Protein AF-A0AA40BSB9-F1 (afdb_monomer_lite)

Radius of gyration: 19.32 Å; chains: 1; bounding box: 72×35×29 Å

Organism: NCBI:txid314023

Foldseek 3Di:
DDDDPDDPDDPPPPDPFFQKWKWFAAPVGDIDIDTHQDLKQAKFWDPDPPFGQTFKMAMARTDDPGDHFAKKWFAQDGNRPHTDDMGGHGMDGDVPGGGTTMMIGHD

Sequence (107 aa):
MKLSAILLAPLSLAAVSSAWKLELFATDGRKVTASGRDPNSGCKNIAFTPVLNVNRAKFNKDTSFLPDPKTFELFVNKNCQGLSYRNGDGNHRLTPARKIRSYRVKK

pLDDT: mean 85.7, std 16.23, range [35.59, 98.25]

Secondary structure (DSSP, 8-state):
------------------SEEEEEEETTS-EEEEEESSS----EE---SSPEEEEEEEEEE--SSSPPP-EEEEESSSTT-SEEEEE-SEEEEEEEEEEE-EEEEE-

Structure (mmCIF, N/CA/C/O backbone):
data_AF-A0AA40BSB9-F1
#
_entry.id   AF-A0AA40BSB9-F1
#
loop_
_atom_site.group_PDB
_atom_site.id
_atom_site.type_symbol
_atom_site.label_atom_id
_atom_site.label_alt_id
_atom_site.label_comp_id
_atom_site.label_asym_id
_atom_site.label_entity_id
_atom_site.label_seq_id
_atom_site.pdbx_PDB_ins_code
_atom_site.Cartn_x
_atom_site.Cartn_y
_atom_site.Cartn_z
_atom_site.occupancy
_atom_site.B_iso_or_equiv
_atom_site.auth_seq_id
_atom_site.auth_comp_id
_atom_site.auth_asym_id
_atom_site.auth_atom_id
_atom_site.pdbx_PDB_model_num
ATOM 1 N N . MET A 1 1 ? 61.556 -22.928 -0.460 1.00 35.59 1 MET A N 1
ATOM 2 C CA . MET A 1 1 ? 60.217 -22.938 0.171 1.00 35.59 1 MET A CA 1
ATOM 3 C C . MET A 1 1 ? 59.369 -21.882 -0.524 1.00 35.59 1 MET A C 1
ATOM 5 O O . MET A 1 1 ? 59.777 -20.730 -0.537 1.00 35.59 1 MET A O 1
ATOM 9 N N . LYS A 1 2 ? 58.282 -22.265 -1.205 1.00 39.88 2 LYS A N 1
ATOM 10 C CA . LYS A 1 2 ? 57.428 -21.332 -1.961 1.00 39.88 2 LYS A CA 1
ATOM 11 C C . LYS A 1 2 ? 56.196 -20.999 -1.116 1.00 39.88 2 LYS A C 1
ATOM 13 O O . LYS A 1 2 ? 55.331 -21.849 -0.934 1.00 39.88 2 LYS A O 1
ATOM 18 N N . LEU A 1 3 ? 56.168 -19.785 -0.567 1.00 49.19 3 LEU A N 1
ATOM 19 C CA . LEU A 1 3 ? 55.031 -19.223 0.163 1.00 49.19 3 LEU A CA 1
ATOM 20 C C . LEU A 1 3 ? 53.863 -19.039 -0.813 1.00 49.19 3 LEU A C 1
ATOM 22 O O . LEU A 1 3 ? 53.871 -18.131 -1.640 1.00 49.19 3 LEU A O 1
ATOM 26 N N . SER A 1 4 ? 52.881 -19.936 -0.741 1.00 50.03 4 SER A N 1
ATOM 27 C CA . SER A 1 4 ? 51.616 -19.778 -1.458 1.00 50.03 4 SER A CA 1
ATOM 28 C C . SER A 1 4 ? 50.767 -18.766 -0.697 1.00 50.03 4 SER A C 1
ATOM 30 O O . SER A 1 4 ? 50.187 -19.082 0.339 1.00 50.03 4 SER A O 1
ATOM 32 N N . ALA A 1 5 ? 50.755 -17.527 -1.182 1.00 56.38 5 ALA A N 1
ATOM 33 C CA . ALA A 1 5 ? 49.875 -16.478 -0.692 1.00 56.38 5 ALA A CA 1
ATOM 34 C C . ALA A 1 5 ? 48.428 -16.833 -1.065 1.00 56.38 5 ALA A C 1
ATOM 36 O O . ALA A 1 5 ? 48.040 -16.772 -2.231 1.00 56.38 5 ALA A O 1
ATOM 37 N N . ILE A 1 6 ? 47.638 -17.244 -0.075 1.00 59.75 6 ILE A N 1
ATOM 38 C CA . ILE A 1 6 ? 46.200 -17.463 -0.235 1.00 59.75 6 ILE A CA 1
ATOM 39 C C . ILE A 1 6 ? 45.547 -16.082 -0.358 1.00 59.75 6 ILE A C 1
ATOM 41 O O . ILE A 1 6 ? 45.443 -15.339 0.617 1.00 59.75 6 ILE A O 1
ATOM 45 N N . LEU A 1 7 ? 45.145 -15.729 -1.579 1.00 53.69 7 LEU A N 1
ATOM 46 C CA . LEU A 1 7 ? 44.319 -14.561 -1.873 1.00 53.69 7 LEU A CA 1
ATOM 47 C C . LEU A 1 7 ? 42.951 -14.716 -1.191 1.00 53.69 7 LEU A C 1
ATOM 49 O O . LEU A 1 7 ? 42.090 -15.463 -1.652 1.00 53.69 7 LEU A O 1
ATOM 53 N N . LEU A 1 8 ? 42.747 -13.983 -0.099 1.00 57.53 8 LEU A N 1
ATOM 54 C CA . LEU A 1 8 ? 41.430 -13.721 0.477 1.00 57.53 8 LEU A CA 1
ATOM 55 C C . LEU A 1 8 ? 40.675 -12.768 -0.459 1.00 57.53 8 LEU A C 1
ATOM 57 O O . LEU A 1 8 ? 40.895 -11.558 -0.440 1.00 57.53 8 LEU A O 1
ATOM 61 N N . ALA A 1 9 ? 39.807 -13.317 -1.308 1.00 60.22 9 ALA A N 1
ATOM 62 C CA . ALA A 1 9 ? 38.888 -12.518 -2.108 1.00 60.22 9 ALA A CA 1
ATOM 63 C C . ALA A 1 9 ? 37.852 -11.838 -1.186 1.00 60.22 9 ALA A C 1
ATOM 65 O O . ALA A 1 9 ? 37.197 -12.530 -0.401 1.00 60.22 9 ALA A O 1
ATOM 66 N N . PRO A 1 10 ? 37.666 -10.507 -1.255 1.00 59.25 10 PRO A N 1
ATOM 67 C CA . PRO A 1 10 ? 36.632 -9.836 -0.481 1.00 59.25 10 PRO A CA 1
ATOM 68 C C . PRO A 1 10 ? 35.250 -10.205 -1.036 1.00 59.25 10 PRO A C 1
ATOM 70 O O . PRO A 1 10 ? 34.934 -9.906 -2.187 1.00 59.25 10 PRO A O 1
ATOM 73 N N . LEU A 1 11 ? 34.409 -10.837 -0.208 1.00 51.72 11 LEU A N 1
ATOM 74 C CA . LEU A 1 11 ? 32.974 -10.960 -0.470 1.00 51.72 11 LEU A CA 1
ATOM 75 C C . LEU A 1 11 ? 32.370 -9.552 -0.460 1.00 51.72 11 LEU A C 1
ATOM 77 O O . LEU A 1 11 ? 32.071 -8.994 0.595 1.00 51.72 11 LEU A O 1
ATOM 81 N N . SER A 1 12 ? 32.195 -8.957 -1.635 1.00 57.19 12 SER A N 1
ATOM 82 C CA . SER A 1 12 ? 31.409 -7.741 -1.779 1.00 57.19 12 SER A CA 1
ATOM 83 C C . SER A 1 12 ? 29.943 -8.067 -1.474 1.00 57.19 12 SER A C 1
ATOM 85 O O . SER A 1 12 ? 29.252 -8.733 -2.244 1.00 57.19 12 SER A O 1
ATOM 87 N N . LEU A 1 13 ? 29.450 -7.605 -0.320 1.00 49.34 13 LEU A N 1
ATOM 88 C CA . LEU A 1 13 ? 28.019 -7.576 -0.029 1.00 49.34 13 LEU A CA 1
ATOM 89 C C . LEU A 1 13 ? 27.369 -6.605 -1.019 1.00 49.34 13 LEU A C 1
ATOM 91 O O . LEU A 1 13 ? 27.355 -5.395 -0.796 1.00 49.34 13 LEU A O 1
ATOM 95 N N . ALA A 1 14 ? 26.853 -7.123 -2.132 1.00 56.06 14 ALA A N 1
ATOM 96 C CA . ALA A 1 14 ? 26.052 -6.341 -3.060 1.00 56.06 14 ALA A CA 1
ATOM 97 C C . ALA A 1 14 ? 24.855 -5.754 -2.295 1.00 56.06 14 ALA A C 1
ATOM 99 O O . ALA A 1 14 ? 23.928 -6.477 -1.924 1.00 56.06 14 ALA A O 1
ATOM 100 N N . ALA A 1 15 ? 24.890 -4.446 -2.028 1.00 56.78 15 ALA A N 1
ATOM 101 C CA . ALA A 1 15 ? 23.794 -3.737 -1.389 1.00 56.78 15 ALA A CA 1
ATOM 102 C C . ALA A 1 15 ? 22.528 -3.963 -2.217 1.00 56.78 15 ALA A C 1
ATOM 104 O O . ALA A 1 15 ? 22.460 -3.605 -3.398 1.00 56.78 15 ALA A O 1
ATOM 105 N N . VAL A 1 16 ? 21.532 -4.616 -1.619 1.00 58.56 16 VAL A N 1
ATOM 106 C CA . VAL A 1 16 ? 20.305 -4.941 -2.331 1.00 58.56 16 VAL A CA 1
ATOM 107 C C . VAL A 1 16 ? 19.427 -3.698 -2.486 1.00 58.56 16 VAL A C 1
ATOM 109 O O . VAL A 1 16 ? 18.507 -3.476 -1.707 1.00 58.56 16 VAL A O 1
ATOM 112 N N . SER A 1 17 ? 19.719 -2.852 -3.479 1.00 66.44 17 SER A N 1
ATOM 113 C CA . SER A 1 17 ? 18.907 -1.664 -3.773 1.00 66.44 17 SER A CA 1
ATOM 114 C C . SER A 1 17 ? 17.457 -2.066 -4.084 1.00 66.44 17 SER A C 1
ATOM 116 O O . SER A 1 17 ? 17.222 -2.996 -4.858 1.00 66.44 17 SER A O 1
ATOM 118 N N . SER A 1 18 ? 16.482 -1.425 -3.435 1.00 71.06 18 SER A N 1
ATOM 119 C CA . SER A 1 18 ? 15.049 -1.606 -3.718 1.00 71.06 18 SER A CA 1
ATOM 120 C C . SER A 1 18 ? 14.629 -0.626 -4.814 1.00 71.06 18 SER A C 1
ATOM 122 O O . SER A 1 18 ? 15.069 0.508 -4.753 1.00 71.06 18 SER A O 1
ATOM 124 N N . ALA A 1 19 ? 13.791 -1.049 -5.769 1.00 83.12 19 ALA A N 1
ATOM 125 C CA . ALA A 1 19 ? 13.224 -0.220 -6.847 1.00 83.12 19 ALA A CA 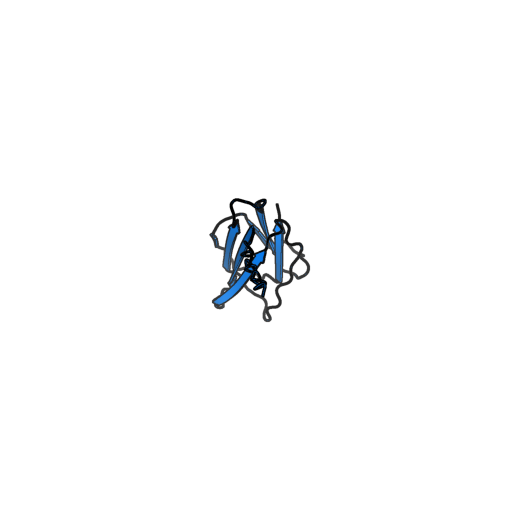1
ATOM 126 C C . ALA A 1 19 ? 12.069 0.691 -6.374 1.00 83.12 19 ALA A C 1
ATOM 128 O O . ALA A 1 19 ? 11.647 1.628 -7.052 1.00 83.12 19 ALA A O 1
ATOM 129 N N . TRP A 1 20 ? 11.472 0.367 -5.230 1.00 90.44 20 TRP A N 1
ATOM 130 C CA . TRP A 1 20 ? 10.379 1.135 -4.652 1.00 90.44 20 TRP A CA 1
ATOM 131 C C . TRP A 1 20 ? 10.220 0.872 -3.168 1.00 90.44 20 TRP A C 1
ATOM 133 O O . TRP A 1 20 ? 10.617 -0.174 -2.645 1.00 90.44 20 TRP A O 1
ATOM 143 N N . LYS A 1 21 ? 9.547 1.813 -2.511 1.00 93.06 21 LYS A N 1
ATOM 144 C CA . LYS A 1 21 ? 9.137 1.740 -1.117 1.00 93.06 21 LYS A CA 1
ATOM 145 C C . LYS A 1 21 ? 7.714 2.269 -0.960 1.00 93.06 21 LYS A C 1
ATOM 147 O O . LYS A 1 21 ? 7.422 3.397 -1.335 1.00 93.06 21 LYS A O 1
ATOM 152 N N . LEU A 1 22 ? 6.840 1.462 -0.371 1.00 95.69 22 LEU A N 1
ATOM 153 C CA . LEU A 1 22 ? 5.472 1.806 -0.001 1.00 95.69 22 LEU A CA 1
ATOM 154 C C . LEU A 1 22 ? 5.331 1.787 1.522 1.00 95.69 22 LEU A C 1
ATOM 156 O O . LEU A 1 22 ? 5.553 0.765 2.169 1.00 95.69 22 LEU A O 1
ATOM 160 N N . GLU A 1 23 ? 4.920 2.908 2.095 1.00 97.12 23 GLU A N 1
ATOM 161 C CA . GLU A 1 23 ? 4.664 3.081 3.520 1.00 97.12 23 GLU A CA 1
ATOM 162 C C . GLU A 1 23 ? 3.186 3.420 3.735 1.00 97.12 23 GLU A C 1
ATOM 164 O O . GLU A 1 23 ? 2.690 4.424 3.228 1.00 97.12 23 GLU A O 1
ATOM 169 N N . LEU A 1 24 ? 2.472 2.600 4.503 1.00 97.62 24 LEU A N 1
ATOM 170 C CA . LEU A 1 24 ? 1.077 2.835 4.876 1.00 97.62 24 LEU A CA 1
ATOM 171 C C . LEU A 1 24 ? 1.014 3.201 6.351 1.00 97.62 24 LEU A C 1
ATOM 173 O O . LEU A 1 24 ? 1.536 2.465 7.186 1.00 97.62 24 LEU A O 1
ATOM 177 N N . PHE A 1 25 ? 0.352 4.307 6.668 1.00 97.69 25 PHE A N 1
ATOM 178 C CA . PHE A 1 25 ? 0.142 4.777 8.031 1.00 97.69 25 PHE A CA 1
ATOM 179 C C . PHE A 1 25 ? -1.338 4.633 8.374 1.00 97.69 25 PHE A C 1
ATOM 181 O O . PHE A 1 25 ? -2.210 5.097 7.632 1.00 97.69 25 PHE A O 1
ATOM 188 N N . ALA A 1 26 ? -1.614 3.950 9.478 1.00 96.19 26 ALA A N 1
ATOM 189 C CA . ALA A 1 26 ? -2.955 3.759 9.991 1.00 96.19 26 ALA A CA 1
ATOM 190 C C . ALA A 1 26 ? -3.337 4.858 10.988 1.00 96.19 26 ALA A C 1
ATOM 192 O O . ALA A 1 26 ? -2.485 5.488 11.616 1.00 96.19 26 ALA A O 1
ATOM 193 N N . THR A 1 27 ? -4.641 5.073 11.152 1.00 96.25 27 THR A N 1
ATOM 194 C CA . THR A 1 27 ? -5.203 6.025 12.122 1.00 96.25 27 THR A CA 1
ATOM 195 C C . THR A 1 27 ? -4.852 5.685 13.567 1.00 96.25 27 THR A C 1
ATOM 197 O O . THR A 1 27 ? -4.831 6.576 14.404 1.00 96.25 27 THR A O 1
ATOM 200 N N . ASP A 1 28 ? -4.577 4.413 13.853 1.00 93.12 28 ASP A N 1
ATOM 201 C CA . ASP A 1 28 ? -4.183 3.903 15.172 1.00 93.12 28 ASP A CA 1
ATOM 202 C C . ASP A 1 28 ? -2.662 3.950 15.417 1.00 93.12 28 ASP A C 1
ATOM 204 O O . ASP A 1 28 ? -2.167 3.371 16.379 1.00 93.12 28 ASP A O 1
ATOM 208 N N . GLY A 1 29 ? -1.903 4.610 14.535 1.00 93.00 29 GLY A N 1
ATOM 209 C CA . GLY A 1 29 ? -0.452 4.754 14.650 1.00 93.00 29 GLY A CA 1
ATOM 210 C C . GLY A 1 29 ? 0.357 3.587 14.077 1.00 93.00 29 GLY A C 1
ATOM 211 O O . GLY A 1 29 ? 1.574 3.715 13.931 1.00 93.00 29 GLY A O 1
ATOM 212 N N . ARG A 1 30 ? -0.275 2.470 13.679 1.00 93.75 30 ARG A N 1
ATOM 213 C CA . ARG A 1 30 ? 0.443 1.362 13.029 1.00 93.75 30 ARG A CA 1
ATOM 214 C C . ARG A 1 30 ? 0.989 1.774 11.665 1.00 93.75 30 ARG A C 1
ATOM 216 O O . ARG A 1 30 ? 0.395 2.572 10.937 1.00 93.75 30 ARG A O 1
ATOM 223 N N . LYS A 1 31 ? 2.114 1.165 11.289 1.00 94.69 31 LYS A N 1
ATOM 224 C CA . LYS A 1 31 ? 2.793 1.403 10.014 1.00 94.69 31 LYS A CA 1
ATOM 225 C C . LYS A 1 31 ? 3.103 0.089 9.304 1.00 94.69 31 LYS A C 1
ATOM 227 O O . LYS A 1 31 ? 3.641 -0.832 9.909 1.00 94.69 31 LYS A O 1
ATOM 232 N N . VAL A 1 32 ? 2.825 0.033 8.004 1.00 94.19 32 VAL A N 1
ATOM 233 C CA . VAL A 1 32 ? 3.314 -1.019 7.100 1.00 94.19 32 VAL A CA 1
ATOM 234 C C . VAL A 1 32 ? 4.388 -0.418 6.222 1.00 94.19 32 VAL A C 1
ATOM 236 O O . VAL A 1 32 ? 4.178 0.649 5.657 1.00 94.19 32 VAL A O 1
ATOM 239 N N . THR A 1 33 ? 5.514 -1.106 6.082 1.00 94.81 33 THR A N 1
ATOM 240 C CA . THR A 1 33 ? 6.531 -0.764 5.086 1.00 94.81 33 THR A CA 1
ATOM 241 C C . THR A 1 33 ? 6.721 -1.964 4.176 1.00 94.81 33 THR A C 1
ATOM 243 O O . THR A 1 33 ? 6.912 -3.077 4.656 1.00 94.81 33 THR A O 1
ATOM 246 N N . ALA A 1 34 ? 6.648 -1.734 2.874 1.00 92.94 34 ALA A N 1
ATOM 247 C CA . ALA A 1 34 ? 6.958 -2.703 1.841 1.00 92.94 34 ALA A CA 1
ATOM 248 C C . ALA A 1 34 ? 7.976 -2.088 0.885 1.00 92.94 34 ALA A C 1
ATOM 250 O O . ALA A 1 34 ? 7.899 -0.902 0.577 1.00 92.94 34 ALA A O 1
ATOM 251 N N . SER A 1 35 ? 8.913 -2.889 0.404 1.00 91.75 35 SER A N 1
ATOM 252 C CA . SER A 1 35 ? 9.847 -2.496 -0.644 1.00 91.75 35 SER A CA 1
ATOM 253 C C . SER A 1 35 ? 10.113 -3.683 -1.557 1.00 91.75 35 SER A C 1
ATOM 255 O O . SER A 1 35 ? 9.876 -4.837 -1.187 1.00 91.75 35 SER A O 1
ATOM 257 N N . GLY A 1 36 ? 10.575 -3.411 -2.769 1.00 88.12 36 GLY A N 1
ATOM 258 C CA . GLY A 1 36 ? 10.871 -4.461 -3.732 1.00 88.12 36 GLY A CA 1
ATOM 259 C C . GLY A 1 36 ? 11.671 -3.945 -4.911 1.00 88.12 36 GLY A C 1
ATOM 260 O O . GLY A 1 36 ? 11.768 -2.744 -5.124 1.00 88.12 36 GLY A O 1
ATOM 261 N N . ARG A 1 37 ? 12.269 -4.875 -5.656 1.00 85.94 37 ARG A N 1
ATOM 262 C CA . ARG A 1 37 ? 13.023 -4.610 -6.893 1.00 85.94 37 ARG A CA 1
ATOM 263 C C . ARG A 1 37 ? 12.180 -4.743 -8.154 1.00 85.94 37 ARG A C 1
ATOM 265 O O . ARG A 1 37 ? 12.446 -4.069 -9.137 1.00 85.94 37 ARG A O 1
ATOM 272 N N . ASP A 1 38 ? 11.186 -5.626 -8.124 1.00 86.31 38 ASP A N 1
ATOM 273 C CA . ASP A 1 38 ? 10.285 -5.834 -9.253 1.00 86.31 38 ASP A CA 1
ATOM 274 C C . ASP A 1 38 ? 9.280 -4.672 -9.323 1.00 86.31 38 ASP A C 1
ATOM 276 O O . ASP A 1 38 ? 8.565 -4.454 -8.337 1.00 86.31 38 ASP A O 1
ATOM 280 N N . PRO A 1 39 ? 9.180 -3.932 -10.444 1.00 85.38 39 PRO A N 1
ATOM 281 C CA . PRO A 1 39 ? 8.162 -2.895 -10.616 1.00 85.38 39 PRO A CA 1
ATOM 282 C C . PRO A 1 39 ? 6.723 -3.446 -10.619 1.00 85.38 39 PRO A C 1
ATOM 284 O O . PRO A 1 39 ? 5.770 -2.672 -10.556 1.00 85.38 39 PRO A O 1
ATOM 287 N N . ASN A 1 40 ? 6.549 -4.768 -10.670 1.00 90.12 40 ASN A N 1
ATOM 288 C CA . ASN A 1 40 ? 5.293 -5.477 -10.493 1.00 90.12 40 ASN A CA 1
ATOM 289 C C . ASN A 1 40 ? 5.380 -6.395 -9.267 1.00 90.12 40 ASN A C 1
ATOM 291 O O . ASN A 1 40 ? 5.782 -7.549 -9.354 1.00 90.12 40 ASN A O 1
ATOM 295 N N . SER A 1 41 ? 4.927 -5.936 -8.101 1.00 90.88 41 SER A N 1
ATOM 296 C CA . SER A 1 41 ? 5.077 -6.717 -6.858 1.00 90.88 41 SER A CA 1
ATOM 297 C C . SER A 1 41 ? 4.256 -8.016 -6.807 1.00 90.88 41 SER A C 1
ATOM 299 O O . SER A 1 41 ? 4.329 -8.753 -5.822 1.00 90.88 41 SER A O 1
ATOM 301 N N . GLY A 1 42 ? 3.373 -8.245 -7.783 1.00 94.00 42 GLY A N 1
ATOM 302 C CA . GLY A 1 42 ? 2.229 -9.139 -7.629 1.00 94.00 42 GLY A CA 1
ATOM 303 C C . GLY A 1 42 ? 1.289 -8.662 -6.515 1.00 94.00 42 GLY A C 1
ATOM 304 O O . GLY A 1 42 ? 1.455 -7.578 -5.948 1.00 94.00 42 GLY A O 1
ATOM 305 N N . CYS A 1 43 ? 0.283 -9.471 -6.190 1.00 96.62 43 CYS A N 1
ATOM 306 C CA . CYS A 1 43 ? -0.605 -9.160 -5.076 1.00 96.62 43 CYS A CA 1
ATOM 307 C C . CYS A 1 43 ? -0.005 -9.593 -3.734 1.00 96.62 43 CYS A C 1
ATOM 309 O O . CYS A 1 43 ? 0.421 -10.740 -3.587 1.00 96.62 43 CYS A O 1
ATOM 311 N N . LYS A 1 44 ? -0.023 -8.706 -2.734 1.00 96.81 44 LYS A N 1
ATOM 312 C CA . LYS A 1 44 ? 0.475 -8.989 -1.383 1.00 96.81 44 LYS A CA 1
ATOM 313 C C . LYS A 1 44 ? -0.595 -8.710 -0.334 1.00 96.81 44 LYS A C 1
ATOM 315 O O . LYS A 1 44 ? -1.130 -7.607 -0.246 1.00 96.81 44 LYS A O 1
ATOM 320 N N . ASN A 1 45 ? -0.892 -9.719 0.482 1.00 96.62 45 ASN A N 1
ATOM 321 C CA . ASN A 1 45 ? -1.801 -9.593 1.618 1.00 96.62 45 ASN A CA 1
ATOM 322 C C . ASN A 1 45 ? -1.098 -8.937 2.806 1.00 96.62 45 ASN A C 1
ATOM 324 O O . ASN A 1 45 ? 0.061 -9.223 3.091 1.00 96.62 45 ASN A O 1
ATOM 328 N N . ILE A 1 46 ? -1.828 -8.092 3.528 1.00 94.00 46 ILE A N 1
ATOM 329 C CA . ILE A 1 46 ? -1.376 -7.492 4.778 1.00 94.00 46 ILE A CA 1
ATOM 330 C C . ILE A 1 46 ? -1.889 -8.358 5.934 1.00 94.00 46 ILE A C 1
ATOM 332 O O . ILE A 1 46 ? -3.089 -8.618 6.036 1.00 94.00 46 ILE A O 1
ATOM 336 N N . ALA A 1 47 ? -0.982 -8.814 6.799 1.00 88.94 47 ALA A N 1
ATOM 337 C CA . ALA A 1 47 ? -1.283 -9.778 7.862 1.00 88.94 47 ALA A CA 1
ATOM 338 C C . ALA A 1 47 ? -1.882 -9.162 9.146 1.00 88.94 47 ALA A C 1
ATOM 340 O O . ALA A 1 47 ? -2.225 -9.889 10.074 1.00 88.94 47 ALA A O 1
ATOM 341 N N . PHE A 1 48 ? -2.027 -7.836 9.219 1.00 82.81 48 PHE A N 1
ATOM 342 C CA . PHE A 1 48 ? -2.504 -7.153 10.422 1.00 82.81 48 PHE A CA 1
ATOM 343 C C . PHE A 1 48 ? -3.946 -7.528 10.806 1.00 82.81 48 PHE A C 1
ATOM 345 O O . PHE A 1 48 ? -4.870 -7.440 9.992 1.00 82.81 48 PHE A O 1
ATOM 352 N N . THR A 1 49 ? -4.124 -7.862 12.088 1.00 81.75 49 THR A N 1
ATOM 353 C CA . THR A 1 49 ? -5.416 -8.033 12.767 1.00 81.75 49 THR A CA 1
ATOM 354 C C . THR A 1 49 ? -5.401 -7.180 14.044 1.00 81.75 49 THR A C 1
ATOM 356 O O . THR A 1 49 ? -4.451 -7.311 14.810 1.00 81.75 49 THR A O 1
ATOM 359 N N . PRO A 1 50 ? -6.377 -6.282 14.277 1.00 84.62 50 PRO A N 1
ATOM 360 C CA . PRO A 1 50 ? -7.483 -5.920 13.388 1.00 84.62 50 PRO A CA 1
ATOM 361 C C . PRO A 1 50 ? -6.993 -5.253 12.092 1.00 84.62 50 PRO A C 1
ATOM 363 O O . PRO A 1 50 ? -5.835 -4.843 11.981 1.00 84.62 50 PRO A O 1
ATOM 366 N N . VAL A 1 51 ? -7.879 -5.163 11.095 1.00 90.31 51 VAL A N 1
ATOM 367 C CA . VAL A 1 51 ? -7.559 -4.575 9.782 1.00 90.31 51 VAL A CA 1
ATOM 368 C C . VAL A 1 51 ? -7.041 -3.139 9.915 1.00 90.31 51 VAL A C 1
ATOM 370 O O . VAL A 1 51 ? -7.438 -2.415 10.826 1.00 90.31 51 VAL A O 1
ATOM 373 N N . LEU A 1 52 ? -6.151 -2.725 9.014 1.00 91.00 52 LEU A N 1
ATOM 374 C CA . LEU A 1 52 ? -5.629 -1.361 9.004 1.00 91.00 52 LEU A CA 1
ATOM 375 C C . LEU A 1 52 ? -6.653 -0.393 8.419 1.00 91.00 52 LEU A C 1
ATOM 377 O O . LEU A 1 52 ? -7.114 -0.585 7.292 1.00 91.00 52 LEU A O 1
ATOM 381 N N . ASN A 1 53 ? -6.925 0.680 9.154 1.00 96.38 53 ASN A N 1
ATOM 382 C CA . ASN A 1 53 ? -7.591 1.868 8.635 1.00 96.38 53 ASN A CA 1
ATOM 383 C C . ASN A 1 53 ? -6.520 2.891 8.254 1.00 96.38 53 ASN A C 1
ATOM 385 O O . ASN A 1 53 ? -6.009 3.616 9.101 1.00 96.38 53 ASN A O 1
ATOM 389 N N . VAL A 1 54 ? -6.133 2.902 6.981 1.00 97.31 54 VAL A N 1
ATOM 390 C CA . VAL A 1 54 ? -5.036 3.718 6.448 1.00 97.31 54 VAL A CA 1
ATOM 391 C C . VAL A 1 54 ? -5.520 5.142 6.183 1.00 97.31 54 VAL A C 1
ATOM 393 O O . VAL A 1 54 ? -6.495 5.336 5.458 1.00 97.31 54 VAL A O 1
ATOM 396 N N . ASN A 1 55 ? -4.820 6.134 6.734 1.00 98.19 55 ASN A N 1
ATOM 397 C CA . ASN A 1 55 ? -5.078 7.563 6.508 1.00 98.19 55 ASN A CA 1
ATOM 398 C C . ASN A 1 55 ? -3.985 8.255 5.678 1.00 98.19 55 ASN A C 1
ATOM 400 O O . ASN A 1 55 ? -4.170 9.391 5.236 1.00 98.19 55 ASN A O 1
ATOM 404 N N . ARG A 1 56 ? -2.851 7.586 5.449 1.00 98.25 56 ARG A N 1
ATOM 405 C CA . ARG A 1 56 ? -1.761 8.104 4.623 1.00 98.25 56 ARG A CA 1
ATOM 406 C C . ARG A 1 56 ? -0.993 6.969 3.960 1.00 98.25 56 ARG A C 1
ATOM 408 O O . ARG A 1 56 ? -0.694 5.962 4.598 1.00 98.25 56 ARG A O 1
ATOM 415 N N . ALA A 1 57 ? -0.651 7.157 2.694 1.00 97.75 57 ALA A N 1
ATOM 416 C CA . ALA A 1 57 ? 0.195 6.260 1.922 1.00 97.75 57 ALA A CA 1
ATOM 417 C C . ALA A 1 57 ? 1.339 7.070 1.311 1.00 97.75 57 ALA A C 1
ATOM 419 O O . ALA A 1 57 ? 1.094 8.035 0.595 1.00 97.75 57 ALA A O 1
ATOM 420 N N . LYS A 1 58 ? 2.581 6.691 1.596 1.00 97.44 58 LYS A N 1
ATOM 421 C CA . LYS A 1 58 ? 3.768 7.286 0.989 1.00 97.44 58 LYS A CA 1
ATOM 422 C C . LYS A 1 58 ? 4.410 6.259 0.076 1.00 97.44 58 LYS A C 1
ATOM 424 O O . LYS A 1 58 ? 4.740 5.167 0.524 1.00 97.44 58 LYS A O 1
ATOM 429 N N . PHE A 1 59 ? 4.563 6.604 -1.188 1.00 95.94 59 PHE A N 1
ATOM 430 C CA . PHE A 1 59 ? 5.202 5.763 -2.179 1.00 95.94 59 PHE A CA 1
ATOM 431 C C . PHE A 1 59 ? 6.399 6.510 -2.734 1.00 95.94 59 PHE A C 1
ATOM 433 O O . PHE A 1 59 ? 6.247 7.632 -3.195 1.00 95.94 59 PHE A O 1
ATOM 440 N N . ASN A 1 60 ? 7.573 5.902 -2.652 1.00 91.50 60 ASN A N 1
ATOM 441 C CA . ASN A 1 60 ? 8.763 6.407 -3.310 1.00 91.50 60 ASN A CA 1
ATOM 442 C C . ASN A 1 60 ? 9.178 5.373 -4.349 1.00 91.50 60 ASN A C 1
ATOM 444 O O . ASN A 1 60 ? 9.415 4.212 -3.995 1.00 91.50 60 ASN A O 1
ATOM 448 N N . LYS A 1 61 ? 9.297 5.786 -5.605 1.00 86.75 61 LYS A N 1
ATOM 449 C CA . LYS A 1 61 ? 10.134 5.074 -6.567 1.00 86.75 61 LYS A CA 1
ATOM 450 C C . LYS A 1 61 ? 11.579 5.283 -6.128 1.00 86.75 61 LYS A C 1
ATOM 452 O O . LYS A 1 61 ? 12.031 6.408 -5.933 1.00 86.75 61 LYS A O 1
ATOM 457 N N . ASP A 1 62 ? 12.258 4.196 -5.826 1.00 70.12 62 ASP A N 1
ATOM 458 C CA . ASP A 1 62 ? 13.601 4.249 -5.278 1.00 70.12 62 ASP A CA 1
ATOM 459 C C . ASP A 1 62 ? 14.494 3.646 -6.354 1.00 70.12 62 ASP A C 1
ATOM 461 O O . ASP A 1 62 ? 14.373 2.466 -6.618 1.00 70.12 62 ASP A O 1
ATOM 465 N N . THR A 1 63 ? 15.329 4.443 -7.024 1.00 62.25 63 THR A N 1
ATOM 466 C CA . THR A 1 63 ? 16.586 4.067 -7.721 1.00 62.25 63 THR A CA 1
ATOM 467 C C . THR A 1 63 ? 16.743 4.514 -9.176 1.00 62.25 63 THR A C 1
ATOM 469 O O . THR A 1 63 ? 15.835 4.494 -9.994 1.00 62.25 63 THR A O 1
ATOM 472 N N . SER A 1 64 ? 17.995 4.862 -9.496 1.00 58.88 64 SER A N 1
ATOM 473 C CA . SER A 1 64 ? 18.489 5.338 -10.790 1.00 58.88 64 SER A CA 1
ATOM 474 C C . SER A 1 64 ? 18.894 4.238 -11.784 1.00 58.88 64 SER A C 1
ATOM 476 O O . SER A 1 64 ? 19.482 4.560 -12.813 1.00 58.88 64 SER A O 1
ATOM 478 N N . PHE A 1 65 ? 18.650 2.954 -11.493 1.00 61.84 65 PHE A N 1
ATOM 479 C CA . PHE A 1 65 ? 19.168 1.834 -12.306 1.00 61.84 65 PHE A CA 1
ATOM 480 C C . PHE A 1 65 ? 18.173 0.686 -12.546 1.00 61.84 65 PHE A C 1
ATOM 482 O O . PHE A 1 65 ? 18.491 -0.244 -13.285 1.00 61.84 65 PHE A O 1
ATOM 489 N N . LEU A 1 66 ? 16.979 0.724 -11.946 1.00 68.81 66 LEU A N 1
ATOM 490 C CA . LEU A 1 66 ? 15.921 -0.268 -12.157 1.00 68.81 66 LEU A CA 1
ATOM 491 C C . LEU A 1 66 ? 14.695 0.400 -12.792 1.00 68.81 66 LEU A C 1
ATOM 493 O O . LEU A 1 66 ? 14.520 1.608 -12.655 1.00 68.81 66 LEU A O 1
ATOM 497 N N . PRO A 1 67 ? 13.837 -0.345 -13.511 1.00 72.81 67 PRO A N 1
ATOM 498 C CA . PRO A 1 67 ? 12.621 0.236 -14.058 1.00 72.81 67 PRO A CA 1
ATOM 499 C C . PRO A 1 67 ? 11.703 0.725 -12.931 1.00 72.81 67 PRO A C 1
ATOM 501 O O . PRO A 1 67 ? 11.261 -0.081 -12.112 1.00 72.81 67 PRO A O 1
ATOM 504 N N . ASP A 1 68 ? 11.378 2.018 -12.934 1.00 75.19 68 ASP A N 1
ATOM 505 C CA . ASP A 1 68 ? 10.484 2.610 -11.939 1.00 75.19 68 ASP A CA 1
ATOM 506 C C . ASP A 1 68 ? 9.069 2.015 -12.050 1.00 75.19 68 ASP A C 1
ATOM 508 O O . ASP A 1 68 ? 8.482 2.004 -13.144 1.00 75.19 68 ASP A O 1
ATOM 512 N N . PRO A 1 69 ? 8.460 1.561 -10.942 1.00 84.06 69 PRO A N 1
ATOM 513 C CA . PRO A 1 69 ? 7.020 1.371 -10.913 1.00 84.06 69 PRO A CA 1
ATOM 514 C C . PRO A 1 69 ? 6.301 2.717 -11.019 1.00 84.06 69 PRO A C 1
ATOM 516 O O . PRO A 1 69 ? 6.745 3.731 -10.482 1.00 84.06 69 PRO A O 1
ATOM 519 N N . LYS A 1 70 ? 5.142 2.723 -11.678 1.00 86.19 70 LYS A N 1
ATOM 520 C CA . LYS A 1 70 ? 4.344 3.940 -11.870 1.00 86.19 70 LYS A CA 1
ATOM 521 C C . LYS A 1 70 ? 3.324 4.153 -10.772 1.00 86.19 70 LYS A C 1
ATOM 523 O O . LYS A 1 70 ? 2.991 5.292 -10.460 1.00 86.19 70 LYS A O 1
ATOM 528 N N . THR A 1 71 ? 2.774 3.067 -10.234 1.00 93.88 71 THR A N 1
ATOM 529 C CA . THR A 1 71 ? 1.638 3.147 -9.318 1.00 93.88 71 THR A CA 1
ATOM 530 C C . THR A 1 71 ? 1.702 2.099 -8.225 1.00 93.88 71 THR A C 1
ATOM 532 O O . THR A 1 71 ? 2.216 0.994 -8.409 1.00 93.88 71 THR A O 1
ATOM 535 N N . PHE A 1 72 ? 1.095 2.436 -7.095 1.00 96.50 72 PHE A N 1
ATOM 536 C CA . PHE A 1 72 ? 0.651 1.472 -6.107 1.00 96.50 72 PHE A CA 1
ATOM 537 C C . PHE A 1 72 ? -0.875 1.445 -6.068 1.00 96.50 72 PHE A C 1
ATOM 539 O O . PHE A 1 72 ? -1.561 2.428 -6.357 1.00 96.50 72 PHE A O 1
ATOM 546 N N . GLU A 1 73 ? -1.412 0.304 -5.667 1.00 98.12 73 GLU A N 1
ATOM 547 C CA . GLU A 1 73 ? -2.835 0.092 -5.477 1.00 98.12 73 GLU A CA 1
ATOM 548 C C . GLU A 1 73 ? -3.084 -0.586 -4.138 1.00 98.12 73 GLU A C 1
ATOM 550 O O . GLU A 1 73 ? -2.367 -1.510 -3.750 1.00 98.12 73 GLU A O 1
ATOM 555 N N . LEU A 1 74 ? -4.127 -0.134 -3.449 1.00 98.12 74 LEU A N 1
ATOM 556 C CA . LEU A 1 74 ? -4.570 -0.634 -2.157 1.00 98.12 74 LEU A CA 1
ATOM 557 C C . LEU A 1 74 ? -5.985 -1.178 -2.282 1.00 98.12 74 LEU A C 1
ATOM 559 O O . LEU A 1 74 ? -6.831 -0.595 -2.962 1.00 98.12 74 LEU A O 1
ATOM 563 N N . PHE A 1 75 ? -6.260 -2.266 -1.574 1.00 98.06 75 PHE A N 1
ATOM 564 C CA . PHE A 1 75 ? -7.502 -3.017 -1.710 1.00 98.06 75 PHE A CA 1
ATOM 565 C C . PHE A 1 75 ? -8.165 -3.250 -0.362 1.00 98.06 75 PHE A C 1
ATOM 567 O O . PHE A 1 75 ? -7.485 -3.496 0.640 1.00 98.06 75 PHE A O 1
ATOM 574 N N . VAL A 1 76 ? -9.500 -3.212 -0.343 1.00 97.19 76 VAL A N 1
ATOM 575 C CA . VAL A 1 76 ? -10.283 -3.423 0.886 1.00 97.19 76 VAL A CA 1
ATOM 576 C C . VAL A 1 76 ? -10.278 -4.878 1.351 1.00 97.19 76 VAL A C 1
ATOM 578 O O . VAL A 1 76 ? -10.421 -5.136 2.549 1.00 97.19 76 VAL A O 1
ATOM 581 N N . ASN A 1 77 ? -10.075 -5.820 0.425 1.00 96.88 77 ASN A N 1
ATOM 582 C CA . ASN A 1 77 ? -10.048 -7.257 0.682 1.00 96.88 77 ASN A CA 1
ATOM 583 C C . ASN A 1 77 ? -8.656 -7.854 0.436 1.00 96.88 77 ASN A C 1
ATOM 585 O O . ASN A 1 77 ? -7.746 -7.200 -0.079 1.00 96.88 77 ASN A O 1
ATOM 589 N N . LYS A 1 78 ? -8.470 -9.106 0.868 1.00 96.06 78 LYS A N 1
ATOM 590 C CA . LYS A 1 78 ? -7.277 -9.893 0.526 1.00 96.06 78 LYS A CA 1
ATOM 591 C C . LYS A 1 78 ? -7.281 -10.212 -0.976 1.00 96.06 78 LYS A C 1
ATOM 593 O O . LYS A 1 78 ? -8.298 -10.055 -1.646 1.00 96.06 78 LYS A O 1
ATOM 598 N N . ASN A 1 79 ? -6.141 -10.658 -1.491 1.00 97.00 79 ASN A N 1
ATOM 599 C CA . ASN A 1 79 ? -5.954 -11.103 -2.871 1.00 97.00 79 ASN A CA 1
ATOM 600 C C . ASN A 1 79 ? -6.296 -10.018 -3.909 1.00 97.00 79 ASN A C 1
ATOM 602 O O . ASN A 1 79 ? -6.747 -10.322 -5.008 1.00 97.00 79 ASN A O 1
ATOM 606 N N . CYS A 1 80 ? -6.070 -8.748 -3.557 1.00 97.62 80 CYS A N 1
ATOM 607 C CA . CYS A 1 80 ? -6.235 -7.590 -4.433 1.00 97.62 80 CYS A CA 1
ATOM 608 C C . CYS A 1 80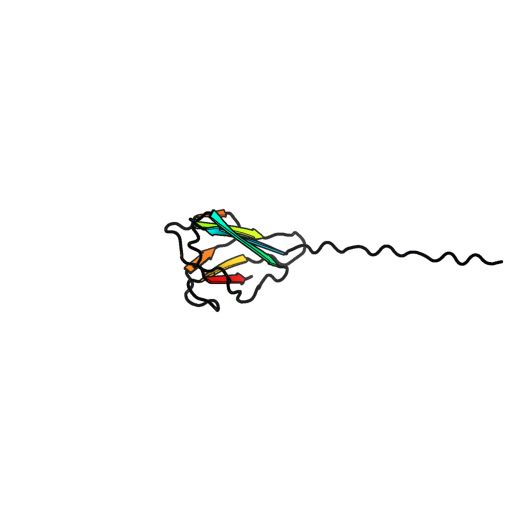 ? -7.652 -7.451 -5.000 1.00 97.62 80 CYS A C 1
ATOM 610 O O . CYS A 1 80 ? -7.848 -7.069 -6.153 1.00 97.62 80 CYS A O 1
ATOM 612 N N . GLN A 1 81 ? -8.645 -7.750 -4.162 1.00 97.69 81 GLN A N 1
ATOM 613 C CA . GLN A 1 81 ? -10.059 -7.585 -4.471 1.00 97.69 81 GLN A CA 1
ATOM 614 C C . GLN A 1 81 ? -10.611 -6.280 -3.882 1.00 97.69 81 GLN A C 1
ATOM 616 O O . GLN A 1 81 ? -10.304 -5.914 -2.746 1.00 97.69 81 GLN A O 1
ATOM 621 N N . GLY A 1 82 ? -11.465 -5.599 -4.648 1.00 97.44 82 GLY A N 1
ATOM 622 C CA . GLY A 1 82 ? -12.071 -4.326 -4.252 1.00 97.44 82 GLY A CA 1
ATOM 623 C C . GLY A 1 82 ? -11.036 -3.204 -4.172 1.00 97.44 82 GLY A C 1
ATOM 624 O O . GLY A 1 82 ? -10.546 -2.873 -3.090 1.00 97.44 82 GLY A O 1
ATOM 625 N N . LEU A 1 83 ? -10.676 -2.643 -5.331 1.00 97.69 83 LEU A N 1
ATOM 626 C CA . LEU A 1 83 ? -9.751 -1.513 -5.416 1.00 97.69 83 LEU A CA 1
ATOM 627 C C . LEU A 1 83 ? -10.281 -0.354 -4.564 1.00 97.69 83 LEU A C 1
ATOM 629 O O . LEU A 1 83 ? -11.381 0.140 -4.785 1.00 97.69 83 LEU A O 1
ATOM 633 N N . SER A 1 84 ? -9.488 0.054 -3.580 1.00 97.44 84 SER A N 1
ATOM 634 C CA . SER A 1 84 ? -9.833 1.103 -2.621 1.00 97.44 84 SER A CA 1
ATOM 635 C C . SER A 1 84 ? -9.147 2.415 -2.960 1.00 97.44 84 SER A C 1
ATOM 637 O O . SER A 1 84 ? -9.726 3.485 -2.797 1.00 97.44 84 SER A O 1
ATOM 639 N N . TYR A 1 85 ? -7.892 2.347 -3.398 1.00 97.50 85 TYR A N 1
ATOM 640 C CA . TYR A 1 85 ? -7.070 3.520 -3.660 1.00 97.50 85 TYR A CA 1
ATOM 641 C C . TYR A 1 85 ? -5.965 3.177 -4.660 1.00 97.50 85 TYR A C 1
ATOM 643 O O . TYR A 1 85 ? -5.429 2.070 -4.627 1.00 97.50 85 TYR A O 1
ATOM 651 N N . ARG A 1 86 ? -5.609 4.126 -5.527 1.00 97.31 86 ARG A N 1
ATOM 652 C CA . ARG A 1 86 ? -4.481 4.034 -6.461 1.00 97.31 86 ARG A CA 1
ATOM 653 C C . ARG A 1 86 ? -3.819 5.399 -6.551 1.00 97.31 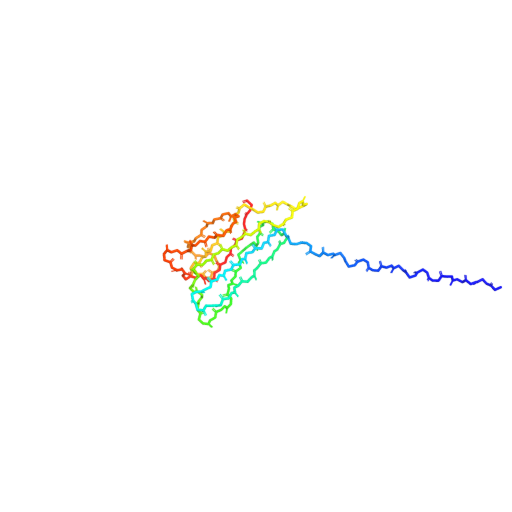86 ARG A C 1
ATOM 655 O O . ARG A 1 86 ? -4.523 6.393 -6.706 1.00 97.31 86 ARG A O 1
ATOM 662 N N . ASN A 1 87 ? -2.494 5.440 -6.491 1.00 96.88 87 ASN A N 1
ATOM 663 C CA . ASN A 1 87 ? -1.738 6.649 -6.805 1.00 96.88 87 ASN A CA 1
ATOM 664 C C . ASN A 1 87 ? -0.302 6.304 -7.237 1.00 96.88 87 ASN A C 1
ATOM 666 O O . ASN A 1 87 ? 0.086 5.134 -7.226 1.00 96.88 87 ASN A O 1
ATOM 670 N N .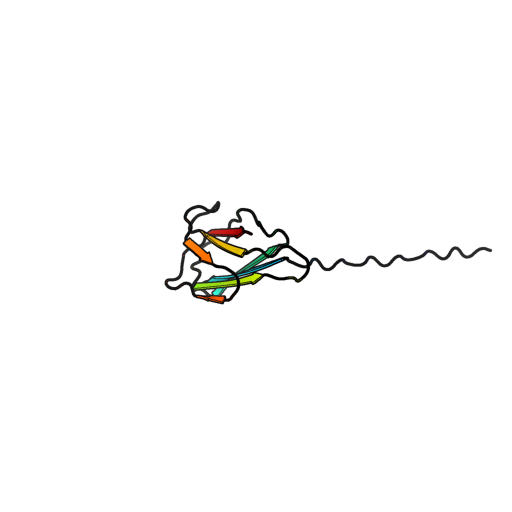 GLY A 1 88 ? 0.450 7.313 -7.665 1.00 94.38 88 GLY A N 1
ATOM 671 C CA . GLY A 1 88 ? 1.865 7.216 -8.004 1.00 94.38 88 GLY A CA 1
ATOM 672 C C . GLY A 1 88 ? 2.776 7.642 -6.857 1.00 94.38 88 GLY A C 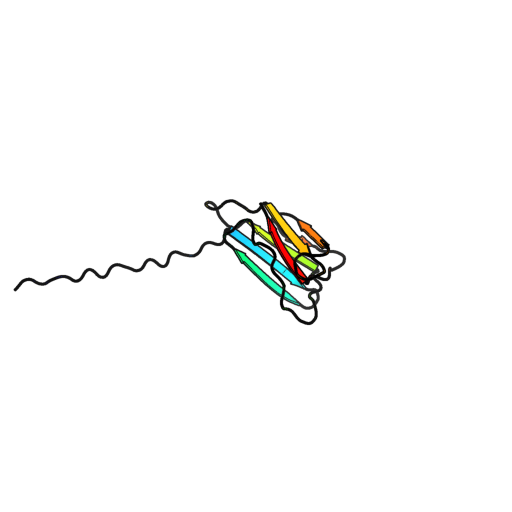1
ATOM 673 O O . GLY A 1 88 ? 2.408 7.565 -5.682 1.00 94.38 88 GLY A O 1
ATOM 674 N N . ASP A 1 89 ? 3.976 8.078 -7.223 1.00 94.00 89 ASP A N 1
ATOM 675 C CA . ASP A 1 89 ? 4.996 8.594 -6.310 1.00 94.00 89 ASP A CA 1
ATOM 676 C C . ASP A 1 89 ? 4.472 9.739 -5.423 1.00 94.00 89 ASP A C 1
ATOM 678 O O . ASP A 1 89 ? 3.547 10.468 -5.790 1.00 94.00 89 ASP A O 1
ATOM 682 N N . GLY A 1 90 ? 5.045 9.878 -4.232 1.00 95.25 90 GLY A N 1
ATOM 683 C CA . GLY A 1 90 ? 4.753 10.948 -3.290 1.00 95.25 90 GLY A CA 1
ATOM 684 C C . GLY A 1 90 ? 4.022 10.507 -2.024 1.00 95.25 90 GLY A C 1
ATOM 685 O O . GLY A 1 90 ? 3.905 9.329 -1.680 1.00 95.25 90 GLY A O 1
ATOM 686 N N . ASN A 1 91 ? 3.555 11.505 -1.276 1.00 97.56 91 ASN A N 1
ATOM 687 C CA . ASN A 1 91 ? 2.907 11.338 0.018 1.00 97.56 91 ASN A CA 1
ATOM 688 C C . ASN A 1 91 ? 1.427 11.715 -0.074 1.00 97.56 91 ASN A C 1
ATOM 690 O O . ASN A 1 91 ? 1.080 12.879 -0.261 1.00 97.56 91 ASN A O 1
ATOM 694 N N . HIS A 1 92 ? 0.559 10.724 0.096 1.00 97.94 92 HIS A N 1
ATOM 695 C CA . HIS A 1 92 ? -0.859 10.825 -0.205 1.00 97.94 92 HIS A CA 1
ATOM 696 C C . HIS A 1 92 ? -1.705 10.696 1.051 1.00 97.94 92 HIS A C 1
ATOM 698 O O . HIS A 1 92 ? -1.624 9.698 1.772 1.00 97.94 92 HIS A O 1
ATOM 704 N N . ARG A 1 93 ? -2.569 11.681 1.294 1.00 97.69 93 ARG A N 1
ATOM 705 C CA . ARG A 1 93 ? -3.573 11.623 2.360 1.00 97.69 93 ARG A CA 1
ATOM 706 C C . ARG A 1 93 ? -4.807 10.860 1.875 1.00 97.69 93 ARG A C 1
ATOM 708 O O . ARG A 1 93 ? -5.346 11.157 0.814 1.00 97.69 93 ARG A O 1
ATOM 715 N N . LEU A 1 94 ? -5.273 9.900 2.668 1.00 96.94 94 LEU A N 1
ATOM 716 C CA . LEU A 1 94 ? -6.494 9.139 2.416 1.00 96.94 94 LEU A CA 1
ATOM 717 C C . LEU A 1 94 ? -7.584 9.652 3.365 1.00 96.94 94 LEU A C 1
ATOM 719 O O . LEU A 1 94 ? -7.639 9.249 4.527 1.00 96.94 94 LEU A O 1
ATOM 723 N N . THR A 1 95 ? -8.431 10.554 2.862 1.00 94.38 95 THR A N 1
ATOM 724 C CA . THR A 1 95 ? -9.598 11.090 3.583 1.00 94.38 95 THR A CA 1
ATOM 725 C C . THR A 1 95 ? -10.880 10.732 2.811 1.00 94.38 95 THR A C 1
ATOM 727 O O . THR A 1 95 ? -10.980 11.103 1.642 1.00 94.38 95 THR A O 1
ATOM 730 N N . PRO A 1 96 ? -11.849 10.014 3.413 1.00 94.69 96 PRO A N 1
ATOM 731 C CA . PRO A 1 96 ? -11.767 9.383 4.732 1.00 94.69 96 PRO A CA 1
ATOM 732 C C . PRO A 1 96 ? -10.718 8.256 4.766 1.00 94.69 96 PRO A C 1
ATOM 734 O O . PRO A 1 96 ? -10.290 7.761 3.718 1.00 94.69 96 PRO A O 1
ATOM 737 N N . ALA A 1 97 ? -10.309 7.857 5.976 1.00 96.88 97 ALA A N 1
ATOM 738 C CA . ALA A 1 97 ? -9.415 6.717 6.162 1.00 96.88 97 ALA A CA 1
ATOM 739 C C . ALA A 1 97 ? -10.050 5.442 5.586 1.00 96.88 97 ALA A C 1
ATOM 741 O O . ALA A 1 97 ? -11.263 5.244 5.667 1.00 96.88 97 ALA A O 1
ATOM 742 N N . ARG A 1 98 ? -9.231 4.575 4.988 1.00 97.12 98 ARG A N 1
ATOM 743 C CA . ARG A 1 98 ? -9.707 3.417 4.222 1.00 97.12 98 ARG A CA 1
ATOM 744 C C . ARG A 1 98 ? -9.249 2.117 4.859 1.00 97.12 98 ARG A C 1
ATOM 746 O O . ARG A 1 98 ? -8.080 1.968 5.203 1.00 97.12 98 ARG A O 1
ATOM 753 N N . LYS A 1 99 ? -10.152 1.144 4.948 1.00 96.50 99 LYS A N 1
ATOM 754 C CA . LYS A 1 99 ? -9.822 -0.237 5.315 1.00 96.50 99 LYS A CA 1
ATOM 755 C C . LYS A 1 99 ? -8.952 -0.857 4.221 1.00 96.50 99 LYS A C 1
ATOM 757 O O . LYS A 1 99 ? -9.429 -0.999 3.098 1.00 96.50 99 LYS A O 1
ATOM 762 N N . ILE A 1 100 ? -7.723 -1.263 4.539 1.00 97.62 100 ILE A N 1
ATOM 763 C CA . ILE A 1 100 ? -6.797 -1.885 3.579 1.00 97.62 100 ILE A CA 1
ATOM 764 C C . ILE A 1 100 ? -6.363 -3.276 4.061 1.00 97.62 100 ILE A C 1
ATOM 766 O O . ILE A 1 100 ? -5.978 -3.461 5.216 1.00 97.62 100 ILE A O 1
ATOM 770 N N . ARG A 1 101 ? -6.417 -4.264 3.159 1.00 97.19 101 ARG A N 1
ATOM 771 C CA . ARG A 1 101 ? -6.065 -5.675 3.417 1.00 97.19 101 ARG A CA 1
ATOM 772 C C . ARG A 1 101 ? -5.040 -6.258 2.458 1.00 97.19 101 ARG A C 1
ATOM 774 O O . ARG A 1 101 ? -4.441 -7.284 2.774 1.00 97.19 101 ARG A O 1
ATOM 781 N N . SER A 1 102 ? -4.839 -5.647 1.302 1.00 97.50 102 SER A N 1
ATOM 782 C CA . SER A 1 102 ? -3.788 -6.044 0.371 1.00 97.50 102 SER A CA 1
ATOM 783 C C . SER A 1 102 ? -3.322 -4.859 -0.466 1.00 97.50 102 SER A C 1
ATOM 785 O O . SER A 1 102 ? -3.985 -3.818 -0.511 1.00 97.50 102 SER A O 1
ATOM 787 N N . TYR A 1 103 ? -2.159 -5.015 -1.093 1.00 97.44 103 TYR A N 1
ATOM 788 C CA . TYR A 1 103 ? -1.578 -4.037 -2.002 1.00 97.44 103 TYR A CA 1
ATOM 789 C C . TYR A 1 103 ? -0.962 -4.720 -3.226 1.00 97.44 103 TYR A C 1
ATOM 791 O O . TYR A 1 103 ? -0.643 -5.913 -3.197 1.00 97.44 103 TYR A O 1
ATOM 799 N N . ARG A 1 104 ? -0.767 -3.945 -4.295 1.00 96.62 104 ARG A N 1
ATOM 800 C CA . ARG A 1 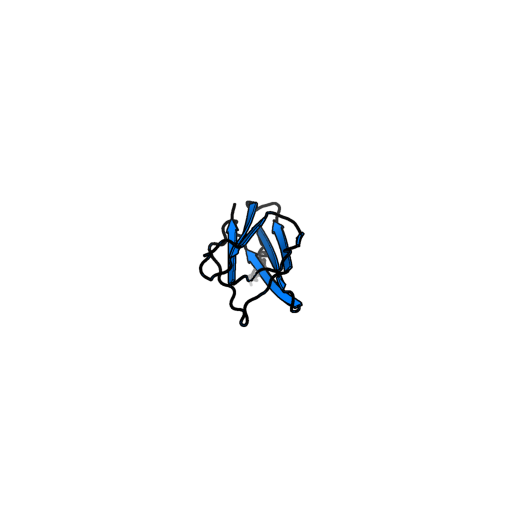104 ? 0.154 -4.280 -5.388 1.00 96.62 104 ARG A CA 1
ATOM 801 C C . ARG A 1 104 ? 0.834 -3.022 -5.916 1.00 96.62 104 ARG A C 1
ATOM 803 O O . ARG A 1 104 ? 0.246 -1.946 -5.883 1.00 96.62 104 ARG A O 1
ATOM 810 N N . VAL A 1 105 ? 2.042 -3.176 -6.428 1.00 95.06 105 VAL A N 1
ATOM 811 C CA . VAL A 1 105 ? 2.809 -2.162 -7.156 1.00 95.06 105 VAL A CA 1
ATOM 812 C C . VAL A 1 105 ? 2.857 -2.573 -8.626 1.00 95.06 105 VAL A C 1
ATOM 814 O O . VAL A 1 105 ? 2.915 -3.773 -8.912 1.00 95.06 105 VAL A O 1
ATOM 817 N N . LYS A 1 106 ? 2.752 -1.601 -9.536 1.00 91.31 106 LYS A N 1
ATOM 818 C CA . LYS A 1 106 ? 2.689 -1.808 -10.988 1.00 91.31 106 LYS A CA 1
ATOM 819 C C . LYS A 1 106 ? 3.500 -0.772 -11.765 1.00 91.31 106 LYS A C 1
ATOM 821 O O . LYS A 1 106 ? 3.542 0.402 -11.380 1.00 91.31 106 LYS A O 1
ATOM 826 N N . LYS A 1 107 ? 4.053 -1.204 -12.901 1.00 84.56 107 LYS A N 1
ATOM 827 C CA . LYS A 1 107 ? 4.622 -0.349 -13.960 1.00 84.56 107 LYS A CA 1
ATOM 828 C C . LYS A 1 107 ? 3.548 0.273 -14.866 1.00 84.56 107 LYS A C 1
ATOM 830 O O . LYS A 1 107 ? 2.386 -0.176 -14.812 1.00 84.56 107 LYS A O 1
#